Protein AF-A0A6I0JGD1-F1 (afdb_monomer_lite)

Secondary structure (DSSP, 8-state):
-HHHHHHHH-GGGGGS-PPTT--THHHHHHHHHHHHHHTS----EEEEEEEEEE-TTSEEEEEEEEEETTTEEEEEEEEEETT-SS--EEEEEEPPHHHHHHHHHHHHHHHHHHHHHHHHHHHHHHHHHHHHHHTT--

pLDDT: mean 94.62, std 6.65, range [48.59, 98.62]

Structure (mmCIF, N/CA/C/O backbone):
data_AF-A0A6I0JGD1-F1
#
_entry.id   AF-A0A6I0JGD1-F1
#
loop_
_atom_site.group_PDB
_atom_site.id
_atom_site.type_symbol
_atom_site.label_atom_id
_atom_site.label_alt_id
_atom_site.label_comp_id
_atom_site.label_asym_id
_atom_site.label_entity_id
_atom_site.label_seq_id
_atom_site.pdbx_PDB_ins_code
_atom_site.Cartn_x
_atom_site.Cartn_y
_atom_site.Cartn_z
_atom_site.occupancy
_atom_site.B_iso_or_equiv
_atom_site.auth_seq_id
_atom_site.auth_comp_id
_atom_site.auth_asym_id
_atom_site.auth_atom_id
_atom_site.pdbx_PDB_model_num
ATOM 1 N N . ASN A 1 1 ? 26.233 6.988 1.416 1.00 72.94 1 ASN A N 1
ATOM 2 C CA . ASN A 1 1 ? 26.270 5.574 0.972 1.00 72.94 1 ASN A CA 1
ATOM 3 C C . ASN A 1 1 ? 25.104 5.451 0.025 1.00 72.94 1 ASN A C 1
ATOM 5 O O . ASN A 1 1 ? 24.042 5.933 0.392 1.00 72.94 1 ASN A O 1
ATOM 9 N N . ASP A 1 2 ? 25.280 4.858 -1.151 1.00 81.81 2 ASP A N 1
ATOM 10 C CA . ASP A 1 2 ? 24.370 5.036 -2.297 1.00 81.81 2 ASP A CA 1
ATOM 11 C C . ASP A 1 2 ? 22.897 4.721 -1.983 1.00 81.81 2 ASP A C 1
ATOM 13 O O . ASP A 1 2 ? 21.988 5.380 -2.481 1.00 81.81 2 ASP A O 1
ATOM 17 N N . THR A 1 3 ? 22.643 3.753 -1.096 1.00 82.69 3 THR A N 1
ATOM 18 C CA . THR A 1 3 ? 21.288 3.433 -0.618 1.00 82.69 3 THR A CA 1
ATOM 19 C C . THR A 1 3 ? 20.662 4.557 0.211 1.00 82.69 3 THR A C 1
ATOM 21 O O . THR A 1 3 ? 19.473 4.826 0.074 1.00 82.69 3 THR A O 1
ATOM 24 N N . ASP A 1 4 ? 21.437 5.222 1.066 1.00 84.69 4 ASP A N 1
ATOM 25 C CA . ASP A 1 4 ? 20.939 6.325 1.892 1.00 84.69 4 ASP A CA 1
ATOM 26 C C . ASP A 1 4 ? 20.615 7.541 1.019 1.00 84.69 4 ASP A C 1
ATOM 28 O O . ASP A 1 4 ? 19.560 8.151 1.181 1.00 84.69 4 ASP A O 1
ATOM 32 N N . ASP A 1 5 ? 21.478 7.846 0.046 1.00 90.12 5 ASP A N 1
ATOM 33 C CA . ASP A 1 5 ? 21.280 8.949 -0.897 1.00 90.12 5 ASP A CA 1
ATOM 34 C C . ASP A 1 5 ? 20.050 8.699 -1.788 1.00 90.12 5 ASP A C 1
ATOM 36 O O . ASP A 1 5 ? 19.210 9.587 -1.961 1.00 90.12 5 ASP A O 1
ATOM 40 N N . PHE A 1 6 ? 19.863 7.458 -2.262 1.00 91.12 6 PHE A N 1
ATOM 41 C CA . PHE A 1 6 ? 18.636 7.037 -2.942 1.00 91.12 6 PHE A CA 1
ATOM 42 C C . PHE A 1 6 ? 17.395 7.280 -2.074 1.00 91.12 6 PHE A C 1
ATOM 44 O O . PHE A 1 6 ? 16.436 7.894 -2.540 1.00 91.12 6 PHE A O 1
ATOM 51 N N . LEU A 1 7 ? 17.402 6.839 -0.812 1.00 90.31 7 LEU A N 1
ATOM 52 C CA . LEU A 1 7 ? 16.250 6.966 0.086 1.00 90.31 7 LEU A CA 1
ATOM 53 C C . LEU A 1 7 ? 15.940 8.412 0.467 1.00 90.31 7 LEU A C 1
ATOM 55 O O . LEU A 1 7 ? 14.772 8.759 0.637 1.00 90.31 7 LEU A O 1
ATOM 59 N N . ILE A 1 8 ? 16.961 9.260 0.599 1.00 90.75 8 ILE A N 1
ATOM 60 C CA . ILE A 1 8 ? 16.783 10.692 0.854 1.00 90.75 8 ILE A CA 1
ATOM 61 C C . ILE A 1 8 ? 16.026 11.351 -0.299 1.00 90.75 8 ILE A C 1
ATOM 63 O O . ILE A 1 8 ? 15.162 12.190 -0.027 1.00 90.75 8 ILE A O 1
ATOM 67 N N . ASN A 1 9 ? 16.318 10.944 -1.536 1.00 91.50 9 ASN A N 1
ATOM 68 C CA . ASN A 1 9 ? 15.685 11.463 -2.747 1.00 91.50 9 ASN A CA 1
ATOM 69 C C . ASN A 1 9 ? 14.340 10.782 -3.058 1.00 91.50 9 ASN A C 1
ATOM 71 O O . ASN A 1 9 ? 13.465 11.406 -3.643 1.00 91.50 9 ASN A O 1
ATOM 75 N N . ASN A 1 10 ? 14.136 9.541 -2.606 1.00 92.50 10 ASN A N 1
ATOM 76 C CA . ASN A 1 10 ? 12.965 8.712 -2.914 1.00 92.50 10 ASN A CA 1
ATOM 77 C C . ASN A 1 10 ? 12.205 8.289 -1.645 1.00 92.50 10 ASN A C 1
ATOM 79 O O . ASN A 1 10 ? 11.823 7.129 -1.472 1.00 92.50 10 ASN A O 1
ATOM 83 N N . ARG A 1 11 ? 11.980 9.231 -0.721 1.00 93.88 11 ARG A N 1
ATOM 84 C CA . ARG A 1 11 ? 11.424 8.950 0.620 1.00 93.88 11 ARG A CA 1
ATOM 85 C C . ARG A 1 11 ? 10.065 8.265 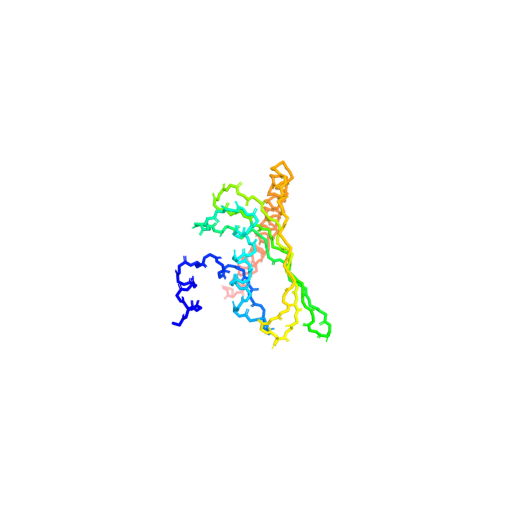0.603 1.00 93.88 11 ARG A C 1
ATOM 87 O O . ARG A 1 11 ? 9.737 7.553 1.549 1.00 93.88 11 ARG A O 1
ATOM 94 N N . ASP A 1 12 ? 9.280 8.458 -0.450 1.00 95.50 12 ASP A N 1
ATOM 95 C CA . ASP A 1 12 ? 7.974 7.821 -0.588 1.00 95.50 12 ASP A CA 1
ATOM 96 C C . ASP A 1 12 ? 8.054 6.286 -0.591 1.00 95.50 12 ASP A C 1
ATOM 98 O O . ASP A 1 12 ? 7.130 5.629 -0.109 1.00 95.50 12 ASP A O 1
ATOM 102 N N . PHE A 1 13 ? 9.174 5.700 -1.028 1.00 95.62 13 PHE A N 1
ATOM 103 C CA . PHE A 1 13 ? 9.385 4.250 -0.986 1.00 95.62 13 PHE A CA 1
ATOM 104 C C . PHE A 1 13 ? 9.422 3.707 0.445 1.00 95.62 13 PHE A C 1
ATOM 106 O O . PHE A 1 13 ? 9.019 2.569 0.673 1.00 95.62 13 PHE A O 1
ATOM 113 N N . LEU A 1 14 ? 9.782 4.532 1.436 1.00 94.81 14 LEU A N 1
ATOM 114 C CA . LEU A 1 14 ? 9.734 4.155 2.853 1.00 94.81 14 LEU A CA 1
ATOM 115 C C . LEU A 1 14 ? 8.306 3.896 3.361 1.00 94.81 14 LEU A C 1
ATOM 117 O O . LEU A 1 14 ? 8.137 3.313 4.434 1.00 94.81 14 LEU A O 1
ATOM 121 N N . LYS A 1 15 ? 7.269 4.302 2.610 1.00 96.00 15 LYS A N 1
ATOM 122 C CA . LYS A 1 15 ? 5.870 3.959 2.912 1.00 96.00 15 LYS A CA 1
ATOM 123 C C . LYS A 1 15 ? 5.581 2.472 2.669 1.00 96.00 15 LYS A C 1
ATOM 125 O O . LYS A 1 15 ? 4.667 1.931 3.294 1.00 96.00 15 LYS A O 1
ATOM 130 N N . ILE A 1 16 ? 6.361 1.796 1.817 1.00 96.94 16 ILE A N 1
ATOM 131 C CA . ILE A 1 16 ? 6.306 0.340 1.649 1.00 96.94 16 ILE A CA 1
ATOM 132 C C . ILE A 1 16 ? 6.961 -0.300 2.876 1.00 96.94 16 ILE A C 1
ATOM 134 O O . ILE A 1 16 ? 8.149 -0.139 3.133 1.00 96.94 16 ILE A O 1
ATOM 138 N N . LYS A 1 17 ? 6.203 -1.065 3.661 1.00 95.31 17 LYS A N 1
ATOM 139 C CA . LYS A 1 17 ? 6.700 -1.606 4.930 1.00 95.31 17 LYS A CA 1
ATOM 140 C C . LYS A 1 17 ? 7.594 -2.818 4.681 1.00 95.31 17 LYS A C 1
ATOM 142 O O . LYS A 1 17 ? 7.108 -3.908 4.348 1.00 95.31 17 LYS A O 1
ATOM 147 N N . LEU A 1 18 ? 8.890 -2.668 4.951 1.00 94.06 18 LEU A N 1
ATOM 148 C CA . LEU A 1 18 ? 9.817 -3.798 5.033 1.00 94.06 18 LEU A CA 1
ATOM 149 C C . LEU A 1 18 ? 9.582 -4.586 6.322 1.00 94.06 18 LEU A C 1
ATOM 151 O O . LEU A 1 18 ? 9.608 -4.053 7.433 1.00 94.06 18 LEU A O 1
ATOM 155 N N . LYS A 1 19 ? 9.336 -5.887 6.177 1.00 94.06 19 LYS A N 1
ATOM 156 C CA . LYS A 1 19 ? 9.245 -6.813 7.309 1.00 94.06 19 LYS A CA 1
ATOM 157 C C . LYS A 1 19 ? 10.632 -7.344 7.658 1.00 94.06 19 LYS A C 1
ATOM 159 O O . LYS A 1 19 ? 11.541 -7.339 6.830 1.00 94.06 19 LYS A O 1
ATOM 164 N N . ARG A 1 20 ? 10.800 -7.812 8.900 1.00 90.44 20 ARG A N 1
ATOM 165 C CA . ARG A 1 20 ? 12.071 -8.376 9.377 1.00 90.44 20 ARG A CA 1
ATOM 166 C C . ARG A 1 20 ? 12.556 -9.467 8.419 1.00 90.44 20 ARG A C 1
ATOM 168 O O . ARG A 1 20 ? 11.838 -10.434 8.184 1.00 90.44 20 ARG A O 1
ATOM 175 N N . GLY A 1 21 ? 13.791 -9.323 7.945 1.00 90.06 21 GLY A N 1
ATOM 176 C CA . GLY A 1 21 ? 14.416 -10.249 7.002 1.00 90.06 21 GLY A CA 1
ATOM 177 C C . GLY A 1 21 ? 14.352 -9.796 5.544 1.00 90.06 21 GLY A C 1
ATOM 178 O O . GLY A 1 21 ? 15.079 -10.358 4.735 1.00 90.06 21 GLY A O 1
ATOM 179 N N . ILE A 1 22 ? 13.576 -8.766 5.203 1.00 93.88 22 ILE A N 1
ATOM 180 C CA . ILE A 1 22 ? 13.608 -8.158 3.868 1.00 93.88 22 ILE A CA 1
ATOM 181 C C . ILE A 1 22 ? 14.714 -7.099 3.824 1.00 93.88 22 ILE A C 1
ATOM 183 O O . ILE A 1 22 ? 14.827 -6.277 4.735 1.00 93.88 22 ILE A O 1
ATOM 187 N N . SER A 1 23 ? 15.545 -7.133 2.780 1.00 92.00 23 SER A N 1
ATOM 188 C CA . SER A 1 23 ? 16.624 -6.162 2.590 1.00 92.00 23 SER A CA 1
ATOM 189 C C . SER A 1 23 ? 16.083 -4.808 2.140 1.00 92.00 23 SER A C 1
ATOM 191 O O . SER A 1 23 ? 15.127 -4.736 1.371 1.00 92.00 23 SER A O 1
ATOM 193 N N . ILE A 1 24 ? 16.778 -3.739 2.532 1.00 91.69 24 ILE A N 1
ATOM 194 C CA . ILE A 1 24 ? 16.549 -2.377 2.032 1.00 91.69 24 ILE A CA 1
ATOM 195 C C . ILE A 1 24 ? 16.714 -2.277 0.505 1.00 91.69 24 ILE A C 1
ATOM 197 O O . ILE A 1 24 ? 16.068 -1.459 -0.140 1.00 91.69 24 ILE A O 1
ATOM 201 N N . VAL A 1 25 ? 17.518 -3.175 -0.076 1.00 92.00 25 VAL A N 1
ATOM 202 C CA . VAL A 1 25 ? 17.765 -3.291 -1.524 1.00 92.00 25 VAL A CA 1
ATOM 203 C C . VAL A 1 25 ? 16.476 -3.545 -2.317 1.00 92.00 25 VAL A C 1
ATOM 205 O O . VAL A 1 25 ? 16.418 -3.209 -3.496 1.00 92.00 25 VAL A O 1
ATOM 208 N N . LEU A 1 26 ? 15.417 -4.067 -1.680 1.00 94.62 26 LEU A N 1
ATOM 209 C CA . LEU A 1 26 ? 14.111 -4.221 -2.323 1.00 94.62 26 LEU A CA 1
ATOM 210 C C . LEU A 1 26 ? 13.576 -2.890 -2.870 1.00 94.62 26 LEU A C 1
ATOM 212 O O . LEU A 1 26 ? 12.932 -2.892 -3.912 1.00 94.62 26 LEU A O 1
ATOM 216 N N . TYR A 1 27 ? 13.842 -1.762 -2.204 1.00 95.62 27 TYR A N 1
ATOM 217 C CA . TYR A 1 27 ? 13.364 -0.467 -2.687 1.00 95.62 27 TYR A CA 1
ATOM 218 C C . TYR A 1 27 ? 13.973 -0.090 -4.034 1.00 95.62 27 TYR A C 1
ATOM 220 O O . TYR A 1 27 ? 13.228 0.325 -4.914 1.00 95.62 27 TYR A O 1
ATOM 228 N N . ASN A 1 28 ? 15.279 -0.304 -4.212 1.00 93.75 28 ASN A N 1
ATOM 229 C CA . ASN A 1 28 ? 15.945 -0.062 -5.492 1.00 93.75 28 ASN A CA 1
ATOM 230 C C . ASN A 1 28 ? 15.368 -0.981 -6.571 1.00 93.75 28 ASN A C 1
ATOM 232 O O . ASN A 1 28 ? 14.979 -0.511 -7.628 1.00 93.75 28 ASN A O 1
ATOM 236 N N . ALA A 1 29 ? 15.203 -2.272 -6.266 1.00 94.75 29 ALA A N 1
ATOM 237 C CA . ALA A 1 29 ? 14.648 -3.224 -7.223 1.00 94.75 29 ALA A CA 1
ATOM 238 C C . ALA A 1 29 ? 13.214 -2.857 -7.658 1.00 94.75 29 ALA A C 1
ATOM 240 O O . ALA A 1 29 ? 12.878 -2.980 -8.834 1.00 94.75 29 ALA A O 1
ATOM 241 N N . ILE A 1 30 ? 12.370 -2.387 -6.730 1.00 96.94 30 ILE A N 1
ATOM 242 C CA . ILE A 1 30 ? 11.022 -1.899 -7.060 1.00 96.94 30 ILE A CA 1
ATOM 243 C C . ILE A 1 30 ? 11.102 -0.608 -7.878 1.00 96.94 30 ILE A C 1
ATOM 245 O O . ILE A 1 30 ? 10.361 -0.473 -8.845 1.00 96.94 30 ILE A O 1
ATOM 249 N N . TYR A 1 31 ? 11.970 0.330 -7.497 1.00 96.88 31 TYR A N 1
ATOM 250 C CA . TYR A 1 31 ? 12.158 1.589 -8.215 1.00 96.88 31 TYR A CA 1
ATOM 251 C C . TYR A 1 31 ? 12.555 1.342 -9.670 1.00 96.88 31 TYR A C 1
ATOM 253 O O . TYR A 1 31 ? 11.871 1.832 -10.564 1.00 96.88 31 TYR A O 1
ATOM 261 N N . ASP A 1 32 ? 13.584 0.523 -9.893 1.00 95.75 32 ASP A N 1
ATOM 262 C CA . ASP A 1 32 ? 14.068 0.171 -11.227 1.00 95.75 32 ASP A CA 1
ATOM 263 C C . ASP A 1 32 ? 12.954 -0.510 -12.036 1.00 95.75 32 ASP A C 1
ATOM 265 O O . ASP A 1 32 ? 12.657 -0.093 -13.149 1.00 95.75 32 ASP A O 1
ATOM 269 N N . SER A 1 33 ? 12.235 -1.465 -11.431 1.00 97.31 33 SER A N 1
ATOM 270 C CA . SER A 1 33 ? 11.129 -2.164 -12.105 1.00 97.31 33 SER A CA 1
ATOM 271 C C . SER A 1 33 ? 9.980 -1.227 -12.500 1.00 97.31 33 SER A C 1
ATOM 273 O O . SER A 1 33 ? 9.399 -1.380 -13.570 1.00 97.31 33 SER A O 1
ATOM 275 N N . ILE A 1 34 ? 9.617 -0.261 -11.644 1.00 98.12 34 ILE A N 1
ATOM 276 C CA . ILE A 1 34 ? 8.581 0.731 -11.970 1.00 98.12 34 ILE A CA 1
ATOM 277 C C . ILE A 1 34 ? 9.070 1.641 -13.093 1.00 98.12 34 ILE A C 1
ATOM 279 O O . ILE A 1 34 ? 8.318 1.881 -14.031 1.00 98.12 34 ILE A O 1
ATOM 283 N N . LYS A 1 35 ? 10.301 2.150 -12.983 1.00 97.38 35 LYS A N 1
ATOM 284 C CA . LYS A 1 35 ? 10.907 3.055 -13.960 1.00 97.38 35 LYS A CA 1
ATOM 285 C C . LYS A 1 35 ? 10.971 2.415 -15.343 1.00 97.38 35 LYS A C 1
ATOM 287 O O . LYS A 1 35 ? 10.601 3.063 -16.316 1.00 97.38 35 LYS A O 1
ATOM 292 N N . ASP A 1 36 ? 11.358 1.145 -15.409 1.00 97.25 36 ASP A N 1
ATOM 293 C CA . ASP A 1 36 ? 11.369 0.366 -16.646 1.00 97.25 36 ASP A CA 1
ATOM 294 C C . ASP A 1 36 ? 9.952 0.198 -17.224 1.00 97.25 36 ASP A C 1
ATOM 296 O O . ASP A 1 36 ? 9.762 0.317 -18.429 1.00 97.25 36 ASP A O 1
ATOM 300 N N . GLU A 1 37 ? 8.937 -0.025 -16.381 1.00 97.75 37 GLU A N 1
ATOM 301 C CA . GLU A 1 37 ? 7.549 -0.214 -16.831 1.00 97.75 37 GLU A CA 1
ATOM 302 C C . GLU A 1 37 ? 6.875 1.085 -17.314 1.00 97.75 37 GLU A C 1
ATOM 304 O O . GLU A 1 37 ? 6.028 1.052 -18.217 1.00 97.75 37 GLU A O 1
ATOM 309 N N . ILE A 1 38 ? 7.179 2.227 -16.690 1.00 97.00 38 ILE A N 1
ATOM 310 C CA . ILE A 1 38 ? 6.578 3.525 -17.051 1.00 97.00 38 ILE A CA 1
ATOM 311 C C . ILE A 1 38 ? 7.426 4.332 -18.038 1.00 97.00 38 ILE A C 1
ATOM 313 O O . ILE A 1 38 ? 6.908 5.294 -18.596 1.00 97.00 38 ILE A O 1
ATOM 317 N N . GLU A 1 39 ? 8.687 3.946 -18.251 1.00 96.69 39 GLU A N 1
ATOM 318 C CA . GLU A 1 39 ? 9.666 4.623 -19.117 1.00 96.69 39 GLU A CA 1
ATOM 319 C C . GLU A 1 39 ? 9.887 6.115 -18.761 1.00 96.69 39 GLU A C 1
ATOM 321 O O . GLU A 1 39 ? 10.225 6.941 -19.608 1.00 96.69 39 GLU A O 1
ATOM 326 N N . GLU A 1 40 ? 9.712 6.473 -17.486 1.00 95.25 40 GLU A N 1
ATOM 327 C CA . GLU A 1 40 ? 9.806 7.836 -16.946 1.00 95.25 40 GLU A CA 1
ATOM 328 C C . GLU A 1 40 ? 10.507 7.822 -15.571 1.00 95.25 40 GLU A C 1
ATOM 330 O O . GLU A 1 40 ? 10.479 6.824 -14.847 1.00 95.25 40 GLU A O 1
ATOM 335 N N . GLU A 1 41 ? 11.121 8.943 -15.175 1.00 95.75 41 GLU A N 1
ATOM 336 C CA . GLU A 1 41 ? 11.624 9.104 -13.803 1.00 95.75 41 GLU A CA 1
ATOM 337 C C . GLU A 1 41 ? 10.469 9.141 -12.793 1.00 95.75 41 GLU A C 1
ATOM 339 O O . GLU A 1 41 ? 9.395 9.692 -13.048 1.00 95.75 41 GLU A O 1
ATOM 344 N N . ILE A 1 42 ? 10.699 8.579 -11.608 1.00 96.62 42 ILE A N 1
ATOM 345 C CA . ILE A 1 42 ? 9.705 8.561 -10.533 1.00 96.62 42 ILE A CA 1
ATOM 346 C C . ILE A 1 42 ? 9.869 9.823 -9.685 1.00 96.62 42 ILE A C 1
ATOM 348 O O . ILE A 1 42 ? 10.824 9.952 -8.923 1.00 96.62 42 ILE A O 1
ATOM 352 N N . GLU A 1 43 ? 8.913 10.740 -9.794 1.00 95.19 43 GLU A N 1
ATOM 353 C CA . GLU A 1 43 ? 8.858 11.989 -9.027 1.00 95.19 43 GLU A CA 1
ATOM 354 C C . GLU A 1 43 ? 8.051 11.836 -7.732 1.00 95.19 43 GLU A C 1
ATOM 356 O O . GLU A 1 43 ? 8.313 12.513 -6.739 1.00 95.19 43 GLU A O 1
ATOM 361 N N . SER A 1 44 ? 7.040 10.960 -7.733 1.00 95.50 44 SER A N 1
ATOM 362 C CA . SER A 1 44 ? 6.215 10.689 -6.551 1.00 95.50 44 SER A CA 1
ATOM 363 C C . SER A 1 44 ? 5.641 9.277 -6.552 1.00 95.50 44 SER A C 1
ATOM 365 O O . SER A 1 44 ? 5.287 8.725 -7.597 1.00 95.50 44 SER A O 1
ATOM 367 N N . LEU A 1 45 ? 5.504 8.706 -5.354 1.00 97.69 45 LEU A N 1
ATOM 368 C CA . LEU A 1 45 ? 4.924 7.382 -5.149 1.00 97.69 45 LEU A CA 1
ATOM 369 C C . LEU A 1 45 ? 3.863 7.441 -4.043 1.00 97.69 45 LEU A C 1
ATOM 371 O O . LEU A 1 45 ? 4.153 7.574 -2.849 1.00 97.69 45 LEU A O 1
ATOM 375 N N . ASN A 1 46 ? 2.598 7.294 -4.431 1.00 97.56 46 ASN A N 1
ATOM 376 C CA . ASN A 1 46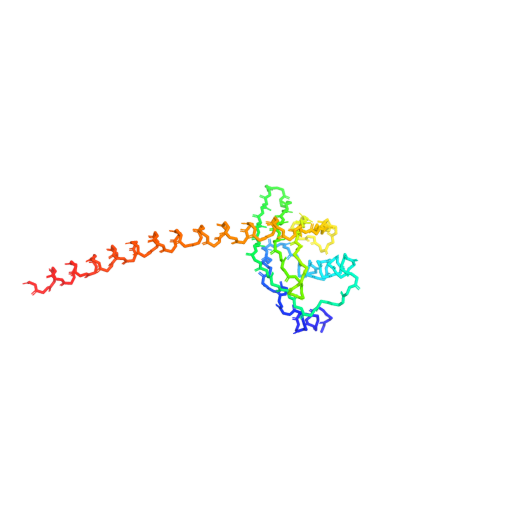 ? 1.508 7.156 -3.477 1.00 97.56 46 ASN A CA 1
ATOM 377 C C . ASN A 1 46 ? 1.195 5.675 -3.237 1.00 97.56 46 ASN A C 1
ATOM 379 O O . ASN A 1 46 ? 0.609 5.020 -4.095 1.00 97.56 46 ASN A O 1
ATOM 383 N N . VAL A 1 47 ? 1.579 5.153 -2.070 1.00 97.81 47 VAL A N 1
ATOM 384 C CA . VAL A 1 47 ? 1.300 3.768 -1.663 1.00 97.81 47 VAL A CA 1
ATOM 385 C C . VAL A 1 47 ? -0.074 3.699 -1.007 1.00 97.81 47 VAL A C 1
ATOM 387 O O . VAL A 1 47 ? -0.256 4.169 0.114 1.00 97.81 47 VAL A O 1
ATOM 390 N N . LEU A 1 48 ? -1.031 3.091 -1.704 1.00 96.69 48 LEU A N 1
ATOM 391 C CA . LEU A 1 48 ? -2.422 2.975 -1.262 1.00 96.69 48 LEU A CA 1
ATOM 392 C C . LEU A 1 48 ? -2.658 1.704 -0.453 1.00 96.69 48 LEU A C 1
ATOM 394 O O . LEU A 1 48 ? -3.407 1.698 0.521 1.00 96.69 48 LEU A O 1
ATOM 398 N N . ARG A 1 49 ? -1.997 0.616 -0.850 1.00 95.88 49 ARG A N 1
ATOM 399 C CA . ARG A 1 49 ? -2.126 -0.690 -0.208 1.00 95.88 49 ARG A CA 1
ATOM 400 C C . ARG A 1 49 ? -0.781 -1.384 -0.198 1.00 95.88 49 ARG A C 1
ATOM 402 O O . ARG A 1 49 ? -0.084 -1.363 -1.201 1.00 95.88 49 ARG A O 1
ATOM 409 N N . ASP A 1 50 ? -0.450 -2.028 0.913 1.00 97.44 50 ASP A N 1
ATOM 410 C CA . ASP A 1 50 ? 0.748 -2.856 1.053 1.00 97.44 50 ASP A CA 1
ATOM 411 C C . ASP A 1 50 ? 0.398 -4.126 1.840 1.00 97.44 50 ASP A C 1
ATOM 413 O O . ASP A 1 50 ? 0.428 -4.153 3.078 1.00 97.44 50 ASP A O 1
ATOM 417 N N . LYS A 1 51 ? 0.012 -5.180 1.118 1.00 97.00 51 LYS A N 1
ATOM 418 C CA . LYS A 1 51 ? -0.251 -6.495 1.709 1.00 97.00 51 LYS A CA 1
ATOM 419 C C . LYS A 1 51 ? 1.045 -7.284 1.791 1.00 97.00 51 LYS A C 1
ATOM 421 O O . LYS A 1 51 ? 1.879 -7.232 0.897 1.00 97.00 51 LYS A O 1
ATOM 426 N N . TYR A 1 52 ? 1.186 -8.072 2.851 1.00 97.31 52 TYR A N 1
ATOM 427 C CA . TYR A 1 52 ? 2.333 -8.948 3.066 1.00 97.31 52 TYR A CA 1
ATOM 428 C C . TYR A 1 52 ? 1.874 -10.314 3.562 1.00 97.31 52 TYR A C 1
ATOM 430 O O . TYR A 1 52 ? 1.065 -10.402 4.490 1.00 97.31 52 TYR A O 1
ATOM 438 N N . LYS A 1 53 ? 2.440 -11.373 2.988 1.00 96.69 53 LYS A N 1
ATOM 439 C CA . LYS A 1 53 ? 2.273 -12.758 3.430 1.00 96.69 53 LYS A CA 1
ATOM 440 C C . LYS A 1 53 ? 3.641 -13.426 3.507 1.00 96.69 53 LYS A C 1
ATOM 442 O O . LYS A 1 53 ? 4.550 -13.073 2.769 1.00 96.69 53 LYS A O 1
ATOM 447 N N . ILE A 1 54 ? 3.793 -14.381 4.420 1.00 96.75 54 ILE A N 1
ATOM 448 C CA . ILE A 1 54 ? 5.013 -15.179 4.568 1.00 96.75 54 ILE A CA 1
ATOM 449 C C . ILE A 1 54 ? 4.653 -16.605 4.954 1.00 96.75 54 ILE A C 1
ATOM 451 O O . ILE A 1 54 ? 3.758 -16.833 5.769 1.00 96.75 54 ILE A O 1
ATOM 455 N N . ASN A 1 55 ? 5.360 -17.569 4.377 1.00 95.25 55 ASN A N 1
ATOM 456 C CA . ASN A 1 55 ? 5.208 -18.972 4.732 1.00 95.25 55 ASN A CA 1
ATOM 457 C C . ASN A 1 55 ? 6.233 -19.412 5.793 1.00 95.25 55 ASN A C 1
ATOM 459 O O . ASN A 1 55 ? 7.200 -18.715 6.105 1.00 95.25 55 ASN A O 1
ATOM 463 N N . LYS A 1 56 ? 6.060 -20.626 6.331 1.00 93.81 56 LYS A N 1
ATOM 464 C CA . LYS A 1 56 ? 6.961 -21.194 7.355 1.00 93.81 56 LYS A CA 1
ATOM 465 C C . LYS A 1 56 ? 8.420 -21.348 6.893 1.00 93.81 56 LYS A C 1
ATOM 467 O O . LYS A 1 56 ? 9.297 -21.500 7.732 1.00 93.81 56 LYS A O 1
ATOM 472 N N . ARG A 1 57 ? 8.685 -21.325 5.581 1.00 92.00 57 ARG A N 1
ATOM 473 C CA . ARG A 1 57 ? 10.030 -21.423 4.985 1.00 92.00 57 ARG A CA 1
ATOM 474 C C . ARG A 1 57 ? 10.692 -20.055 4.782 1.00 92.00 57 ARG A C 1
ATOM 476 O O . ARG A 1 57 ? 11.797 -19.983 4.249 1.00 92.00 57 ARG A O 1
ATOM 483 N N . GLY A 1 58 ? 10.026 -18.977 5.192 1.00 92.50 58 GLY A N 1
ATOM 484 C CA . GLY A 1 58 ? 10.543 -17.620 5.075 1.00 92.50 58 GLY A CA 1
ATOM 485 C C . GLY A 1 58 ? 10.436 -17.023 3.672 1.00 92.50 58 GLY A C 1
ATOM 486 O O . GLY A 1 58 ? 11.100 -16.022 3.414 1.00 92.50 58 GLY A O 1
ATOM 487 N N . ILE A 1 59 ? 9.646 -17.631 2.781 1.00 95.00 59 ILE A N 1
ATOM 488 C CA . ILE A 1 59 ? 9.302 -17.048 1.479 1.00 95.00 59 ILE A CA 1
ATOM 489 C C . ILE A 1 59 ? 8.131 -16.106 1.707 1.00 95.00 59 ILE A C 1
ATOM 491 O O . ILE A 1 59 ? 7.136 -16.501 2.328 1.00 95.00 59 ILE A O 1
ATOM 495 N N . TRP A 1 60 ? 8.284 -14.876 1.245 1.00 96.31 60 TRP A N 1
ATOM 496 C CA . TRP A 1 60 ? 7.308 -13.820 1.406 1.00 96.31 60 TRP A CA 1
ATOM 497 C C . TRP A 1 60 ? 6.817 -13.308 0.061 1.00 96.31 60 TRP A C 1
ATOM 499 O O . TRP A 1 60 ? 7.557 -13.310 -0.920 1.00 96.31 60 TRP A O 1
ATOM 509 N N . ASP A 1 61 ? 5.585 -12.811 0.084 1.00 97.00 61 ASP A N 1
ATOM 510 C CA . ASP A 1 61 ? 4.902 -12.175 -1.033 1.00 97.00 61 ASP A CA 1
ATOM 511 C C . ASP A 1 61 ? 4.340 -10.831 -0.568 1.00 97.00 61 ASP A C 1
ATOM 513 O O . ASP A 1 61 ? 3.819 -10.702 0.551 1.00 97.00 61 ASP A O 1
ATOM 517 N N . LYS A 1 62 ? 4.433 -9.828 -1.434 1.00 97.69 62 LYS A N 1
ATOM 518 C CA . LYS A 1 62 ? 3.840 -8.508 -1.274 1.00 97.69 62 LYS A CA 1
ATOM 519 C C . LYS A 1 62 ? 2.995 -8.173 -2.492 1.00 97.69 62 LYS A C 1
ATOM 521 O O . LYS A 1 62 ? 3.411 -8.403 -3.621 1.00 97.69 62 LYS A O 1
ATOM 526 N N . GLU A 1 63 ? 1.827 -7.607 -2.226 1.00 98.00 63 GLU A N 1
ATOM 527 C CA . GLU A 1 63 ? 0.920 -7.051 -3.231 1.00 98.00 63 GLU A CA 1
ATOM 528 C C . GLU A 1 63 ? 0.698 -5.588 -2.853 1.00 98.00 63 GLU A C 1
ATOM 530 O O . GLU A 1 63 ? 0.133 -5.290 -1.790 1.00 98.00 63 GLU A O 1
ATOM 535 N N . ILE A 1 64 ? 1.218 -4.688 -3.682 1.00 98.25 64 ILE A N 1
ATOM 536 C CA . ILE A 1 64 ? 1.281 -3.260 -3.392 1.00 98.25 64 ILE A CA 1
ATOM 537 C C . ILE A 1 64 ? 0.510 -2.517 -4.478 1.00 98.25 64 ILE A C 1
ATOM 539 O O . ILE A 1 64 ? 0.842 -2.628 -5.653 1.00 98.25 64 ILE A O 1
ATOM 543 N N . LEU A 1 65 ? -0.506 -1.753 -4.084 1.00 98.31 65 LEU A N 1
ATOM 544 C CA . LEU A 1 65 ? -1.233 -0.872 -4.995 1.00 98.31 65 LEU A CA 1
ATOM 545 C C . LEU A 1 65 ? -0.677 0.539 -4.849 1.00 98.31 65 LEU A C 1
ATOM 547 O O . LEU A 1 65 ? -0.648 1.077 -3.735 1.00 98.31 65 LEU A O 1
ATOM 551 N N . VAL A 1 66 ? -0.259 1.135 -5.960 1.00 98.31 66 VAL A N 1
ATOM 552 C CA . VAL A 1 66 ? 0.358 2.462 -5.976 1.00 98.31 66 VAL A CA 1
ATOM 553 C C . VAL A 1 66 ? -0.220 3.345 -7.078 1.00 98.31 66 VAL A C 1
ATOM 555 O O . VAL A 1 66 ? -0.723 2.855 -8.086 1.00 98.31 66 VAL A O 1
ATOM 558 N N . ASN A 1 67 ? -0.118 4.659 -6.893 1.00 98.12 67 ASN A N 1
ATOM 559 C CA . ASN A 1 67 ? -0.255 5.642 -7.964 1.00 98.12 67 ASN A CA 1
ATOM 560 C C . ASN A 1 67 ? 1.072 6.398 -8.099 1.00 98.12 67 ASN A C 1
ATOM 562 O O . ASN A 1 67 ? 1.477 7.100 -7.168 1.00 98.12 67 ASN A O 1
ATOM 566 N N . VAL A 1 68 ? 1.757 6.220 -9.227 1.00 98.19 68 VAL A N 1
ATOM 567 C CA . VAL A 1 68 ? 3.066 6.823 -9.515 1.00 98.19 68 VAL A CA 1
ATOM 568 C C . VAL A 1 68 ? 2.879 8.100 -10.325 1.00 98.19 68 VAL A C 1
ATOM 570 O O . VAL A 1 68 ? 2.046 8.143 -11.234 1.00 98.19 68 VAL A O 1
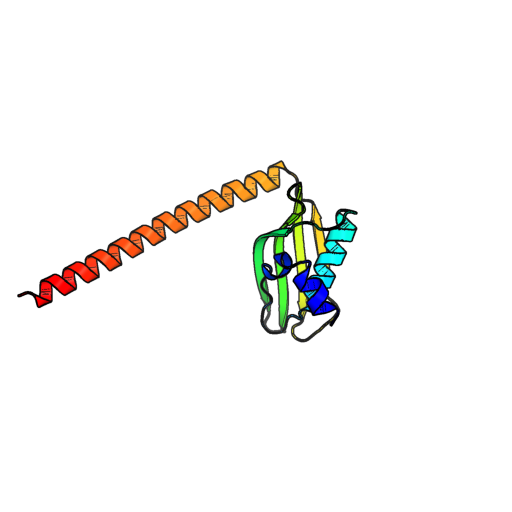ATOM 573 N N . ASN A 1 69 ? 3.625 9.153 -9.983 1.00 97.19 69 ASN A N 1
ATOM 574 C CA . ASN A 1 69 ? 3.575 10.467 -10.643 1.00 97.19 69 ASN A CA 1
ATOM 575 C C . ASN A 1 69 ? 2.149 11.031 -10.767 1.00 97.19 69 ASN A C 1
ATOM 577 O O . ASN A 1 69 ? 1.820 11.755 -11.704 1.00 97.19 69 ASN A O 1
ATOM 581 N N . ASN A 1 70 ? 1.270 10.658 -9.831 1.00 95.31 70 ASN A N 1
ATOM 582 C CA . ASN A 1 70 ? -0.157 10.985 -9.828 1.00 95.31 70 ASN A CA 1
ATOM 583 C C . ASN A 1 70 ? -0.932 10.564 -11.096 1.00 95.31 70 ASN A C 1
ATOM 585 O O . ASN A 1 70 ? -2.044 11.049 -11.314 1.00 95.31 70 ASN A O 1
ATOM 589 N N . ARG A 1 71 ? -0.377 9.669 -11.921 1.00 96.44 71 ARG A N 1
ATOM 590 C CA . ARG A 1 71 ? -0.905 9.324 -13.251 1.00 96.44 71 ARG A CA 1
ATOM 591 C C . ARG A 1 71 ? -0.914 7.827 -13.542 1.00 96.44 71 ARG A C 1
ATOM 593 O O . ARG A 1 71 ? -1.787 7.385 -14.287 1.00 96.44 71 ARG A O 1
ATOM 600 N N . PHE A 1 72 ? 0.034 7.067 -13.002 1.00 97.81 72 PHE A N 1
ATOM 601 C CA . PHE A 1 72 ? 0.202 5.649 -13.307 1.00 97.81 72 PHE A CA 1
ATOM 602 C C . PHE A 1 72 ? -0.282 4.786 -12.138 1.00 97.81 72 PHE A C 1
ATOM 604 O O . PHE A 1 72 ? 0.467 4.568 -11.180 1.00 97.81 72 PHE A O 1
ATOM 611 N N . PRO A 1 73 ? -1.525 4.283 -12.191 1.00 98.25 73 PRO A N 1
ATOM 612 C CA . PRO A 1 73 ? -1.988 3.277 -11.251 1.00 98.25 73 PRO A CA 1
ATOM 613 C C . PRO A 1 73 ? -1.322 1.932 -11.564 1.00 98.25 73 PRO A C 1
ATOM 615 O O . PRO A 1 73 ? -1.492 1.378 -12.652 1.00 98.25 73 PRO A O 1
ATOM 618 N N . LEU A 1 74 ? -0.562 1.407 -10.606 1.00 98.50 74 LEU A N 1
ATOM 619 C CA . LEU A 1 74 ? 0.177 0.155 -10.752 1.00 98.50 74 LEU A CA 1
ATOM 620 C C . LEU A 1 74 ? -0.135 -0.795 -9.597 1.00 98.50 74 LEU A C 1
ATOM 622 O O . LEU A 1 74 ? -0.285 -0.381 -8.443 1.00 98.50 74 LEU A O 1
ATOM 626 N N . GLU A 1 75 ? -0.162 -2.084 -9.909 1.00 98.25 75 GLU A N 1
ATOM 627 C CA . GLU A 1 75 ? -0.087 -3.161 -8.933 1.00 98.25 75 GLU A CA 1
ATOM 628 C C . GLU A 1 75 ? 1.288 -3.823 -9.023 1.00 98.25 75 GLU A C 1
ATOM 630 O O . GLU A 1 75 ? 1.712 -4.283 -10.081 1.00 98.25 75 GLU A O 1
ATOM 635 N N . ILE A 1 76 ? 1.985 -3.870 -7.894 1.00 98.50 76 ILE A N 1
ATOM 636 C CA . ILE A 1 76 ? 3.320 -4.442 -7.764 1.00 98.50 76 ILE A CA 1
ATOM 637 C C . ILE A 1 76 ? 3.185 -5.751 -7.001 1.00 98.50 76 ILE A C 1
ATOM 639 O O . ILE A 1 76 ? 2.800 -5.766 -5.827 1.00 98.50 76 ILE A O 1
ATOM 643 N N . GLN A 1 77 ? 3.546 -6.847 -7.655 1.00 98.12 77 GLN A N 1
ATOM 644 C CA . GLN A 1 77 ? 3.697 -8.147 -7.019 1.00 98.12 77 GLN A CA 1
ATOM 645 C C . GLN A 1 77 ? 5.183 -8.400 -6.805 1.00 98.12 77 GLN A C 1
ATOM 647 O O . GLN A 1 77 ? 5.933 -8.568 -7.760 1.00 98.12 77 GLN A O 1
ATOM 652 N N . ALA A 1 78 ? 5.616 -8.412 -5.548 1.00 97.69 78 ALA A N 1
ATOM 653 C CA . ALA A 1 78 ? 7.007 -8.651 -5.188 1.00 97.69 78 ALA A CA 1
ATOM 654 C C . ALA A 1 78 ? 7.107 -9.883 -4.295 1.00 97.69 78 ALA A C 1
ATOM 656 O O . ALA A 1 78 ? 6.374 -10.010 -3.318 1.00 97.69 78 ALA A O 1
ATOM 657 N N . SER A 1 79 ? 8.044 -10.773 -4.590 1.00 96.75 79 SER A N 1
ATOM 658 C CA . SER A 1 79 ? 8.285 -11.973 -3.791 1.00 96.75 79 SER A CA 1
ATOM 659 C C . SER A 1 79 ? 9.773 -12.207 -3.583 1.00 96.75 79 SER A C 1
ATOM 661 O O . SER A 1 79 ? 10.618 -11.761 -4.363 1.00 96.75 79 SER A O 1
ATOM 663 N N . GLY A 1 80 ? 10.102 -12.898 -2.498 1.00 96.06 80 GLY A N 1
ATOM 664 C CA . GLY A 1 80 ? 11.481 -13.183 -2.139 1.00 96.06 80 GLY A CA 1
ATOM 665 C C . GLY A 1 80 ? 11.593 -14.089 -0.925 1.00 96.06 80 GLY A C 1
ATOM 666 O O . GLY A 1 80 ? 10.617 -14.663 -0.444 1.00 96.06 80 GLY A O 1
ATOM 667 N N . GLN A 1 81 ? 12.811 -14.221 -0.408 1.00 94.44 81 GLN A N 1
ATOM 668 C CA . GLN A 1 81 ? 13.090 -15.004 0.790 1.00 94.44 81 GLN A CA 1
ATOM 669 C C . GLN A 1 81 ? 13.798 -14.142 1.832 1.00 94.44 81 GLN A C 1
ATOM 671 O O . GLN A 1 81 ? 14.648 -13.314 1.504 1.00 94.44 81 GLN A O 1
ATOM 676 N N . ASN A 1 82 ? 13.456 -14.341 3.101 1.00 92.62 82 ASN A N 1
ATOM 677 C CA . ASN A 1 82 ? 14.112 -13.643 4.198 1.00 92.62 82 ASN A CA 1
ATOM 678 C C . ASN A 1 82 ? 15.631 -13.861 4.201 1.00 92.62 82 ASN A C 1
ATOM 680 O O . ASN A 1 82 ? 16.126 -14.951 3.919 1.00 92.62 82 ASN A O 1
ATOM 684 N N . PHE A 1 83 ? 16.344 -12.809 4.595 1.00 88.94 83 PHE A N 1
ATOM 685 C CA . PHE A 1 83 ? 17.798 -12.717 4.731 1.00 88.94 83 PHE A CA 1
ATOM 686 C C . PHE A 1 83 ? 18.580 -12.855 3.419 1.00 88.94 83 PHE A C 1
ATOM 688 O O . PHE A 1 83 ? 19.810 -12.860 3.451 1.00 88.94 83 PHE A O 1
ATOM 695 N N . LYS A 1 84 ? 17.890 -12.889 2.272 1.00 88.12 84 LYS A N 1
ATOM 696 C CA . LYS A 1 84 ? 18.502 -12.733 0.952 1.00 88.12 84 LYS A CA 1
ATOM 697 C C . LYS A 1 84 ? 18.449 -11.277 0.506 1.00 88.12 84 LYS A C 1
ATOM 699 O O . LYS A 1 84 ? 17.472 -10.569 0.767 1.00 88.12 84 LYS A O 1
ATOM 704 N N . ARG A 1 85 ? 19.531 -10.831 -0.132 1.00 82.81 85 ARG A N 1
ATOM 705 C CA . ARG A 1 85 ? 19.676 -9.466 -0.666 1.00 82.81 85 ARG A CA 1
ATOM 706 C C . ARG A 1 85 ? 19.341 -9.383 -2.158 1.00 82.81 85 ARG A C 1
ATOM 708 O O . ARG A 1 85 ? 19.281 -8.284 -2.690 1.00 82.81 85 ARG A O 1
ATOM 715 N N . ASP A 1 86 ? 19.132 -10.531 -2.787 1.00 83.50 86 ASP A N 1
ATOM 716 C CA . ASP A 1 86 ? 18.967 -10.758 -4.215 1.00 83.50 86 ASP A CA 1
ATOM 717 C C . ASP A 1 86 ? 17.894 -11.831 -4.484 1.00 83.50 86 ASP A C 1
ATOM 719 O O . ASP A 1 86 ? 17.335 -12.434 -3.560 1.00 83.50 86 ASP A O 1
ATOM 723 N N . GLY A 1 87 ? 17.594 -12.059 -5.768 1.00 84.25 87 GLY A N 1
ATOM 724 C CA . GLY A 1 87 ? 16.610 -13.056 -6.199 1.00 84.25 87 GLY A CA 1
ATOM 725 C C . GLY A 1 87 ? 15.161 -12.656 -5.916 1.00 84.25 87 GLY A C 1
ATOM 726 O O . GLY A 1 87 ? 14.316 -13.530 -5.720 1.00 84.25 87 GLY A O 1
ATOM 727 N N . TYR A 1 88 ? 14.879 -11.352 -5.855 1.00 92.31 88 TYR A N 1
ATOM 728 C CA . TYR A 1 88 ? 13.507 -10.858 -5.827 1.00 92.31 88 TYR A CA 1
ATOM 729 C C . TYR A 1 88 ? 12.855 -11.076 -7.187 1.00 92.31 88 TYR A C 1
ATOM 731 O O . TYR A 1 88 ? 13.458 -10.801 -8.221 1.00 92.31 88 TYR A O 1
ATOM 739 N N . ASN A 1 89 ? 11.616 -11.551 -7.171 1.00 95.56 89 ASN A N 1
ATOM 740 C CA . ASN A 1 89 ? 10.765 -11.582 -8.349 1.00 95.56 89 ASN A CA 1
ATOM 741 C C . ASN A 1 89 ? 9.744 -10.453 -8.213 1.00 95.56 89 ASN A C 1
ATOM 743 O O . ASN A 1 89 ? 8.939 -10.476 -7.276 1.00 95.56 89 ASN A O 1
ATOM 747 N N . ILE A 1 90 ? 9.828 -9.467 -9.106 1.00 97.69 90 ILE A N 1
ATOM 748 C CA . ILE A 1 90 ? 8.982 -8.273 -9.123 1.00 97.69 90 ILE A CA 1
ATOM 749 C C . ILE A 1 90 ? 8.246 -8.239 -10.458 1.00 97.69 90 ILE A C 1
ATOM 751 O O . ILE A 1 90 ? 8.864 -8.316 -11.514 1.00 97.69 90 ILE A O 1
ATOM 755 N N . ILE A 1 91 ? 6.925 -8.134 -10.389 1.00 98.12 91 ILE A N 1
ATOM 756 C CA . ILE A 1 91 ? 6.038 -8.000 -11.539 1.00 98.12 91 ILE A CA 1
ATOM 757 C C . ILE A 1 91 ? 5.262 -6.701 -11.348 1.00 98.12 91 ILE A C 1
ATOM 759 O O . ILE A 1 91 ? 4.646 -6.497 -10.297 1.00 98.12 91 ILE A O 1
ATOM 763 N N . ILE A 1 92 ? 5.308 -5.831 -12.354 1.00 98.19 92 ILE A N 1
ATOM 764 C CA . ILE A 1 92 ? 4.551 -4.583 -12.386 1.00 98.19 92 ILE A CA 1
ATOM 765 C C . ILE A 1 92 ? 3.390 -4.763 -13.356 1.00 98.19 92 ILE A C 1
ATOM 767 O O . ILE A 1 92 ? 3.591 -5.116 -14.513 1.00 98.19 92 ILE A O 1
ATOM 771 N N . ASN A 1 93 ? 2.172 -4.522 -12.884 1.00 97.62 93 ASN A N 1
ATOM 772 C CA . ASN A 1 93 ? 0.975 -4.555 -13.710 1.00 97.62 93 ASN A CA 1
ATOM 773 C C . ASN A 1 93 ? 0.363 -3.156 -13.761 1.00 97.62 93 ASN A C 1
ATOM 775 O O . ASN A 1 93 ? 0.029 -2.579 -12.722 1.00 97.62 93 ASN A O 1
ATOM 779 N N . LYS A 1 94 ? 0.170 -2.619 -14.968 1.00 97.50 94 LYS A N 1
ATOM 780 C CA . LYS A 1 94 ? -0.635 -1.410 -15.176 1.00 97.50 94 LYS A CA 1
ATOM 781 C C . LYS A 1 94 ? -2.097 -1.726 -14.871 1.00 97.50 94 LYS A C 1
ATOM 783 O O . LYS A 1 94 ? -2.667 -2.651 -15.445 1.00 97.50 94 LYS A O 1
ATOM 788 N N . VAL A 1 95 ? -2.703 -0.956 -13.973 1.00 97.69 95 VAL A N 1
ATOM 789 C CA . VAL A 1 95 ? -4.117 -1.115 -13.621 1.00 97.69 95 VAL A CA 1
ATOM 790 C C . VAL A 1 95 ? -4.942 -0.202 -14.517 1.00 97.69 95 VAL A C 1
ATOM 792 O O . VAL A 1 95 ? -4.637 0.978 -14.674 1.00 97.69 95 VAL A O 1
ATOM 795 N N . GLU A 1 96 ? -6.002 -0.728 -15.121 1.00 97.50 96 GLU A N 1
ATOM 796 C CA . GLU A 1 96 ? -6.901 0.097 -15.921 1.00 97.50 96 GLU A CA 1
ATOM 797 C C . GLU A 1 96 ? -7.576 1.167 -15.050 1.00 97.50 96 GLU A C 1
ATOM 799 O O . GLU A 1 96 ? -7.941 0.916 -13.899 1.00 97.50 96 GLU A O 1
ATOM 804 N N . LYS A 1 97 ? -7.767 2.369 -15.605 1.00 96.31 97 LYS A N 1
ATOM 805 C CA . LYS A 1 97 ? -8.329 3.525 -14.895 1.00 96.31 97 LYS A CA 1
ATOM 806 C C . LYS A 1 97 ? -9.627 3.194 -14.156 1.00 96.31 97 LYS A C 1
ATOM 808 O O . LYS A 1 97 ? -9.749 3.537 -12.983 1.00 96.31 97 LYS A O 1
ATOM 813 N N . ASP A 1 98 ? -10.590 2.567 -14.824 1.00 97.81 98 ASP A N 1
ATOM 814 C CA . ASP A 1 98 ? -11.912 2.342 -14.232 1.00 97.81 98 ASP A CA 1
ATOM 815 C C . ASP A 1 98 ? -11.854 1.306 -13.104 1.00 97.81 98 ASP A C 1
ATOM 817 O O . ASP A 1 98 ? -12.423 1.542 -12.036 1.00 97.81 98 ASP A O 1
ATOM 821 N N . ILE A 1 99 ? -11.050 0.251 -13.282 1.00 97.62 99 ILE A N 1
ATOM 822 C CA . ILE A 1 99 ? -10.753 -0.742 -12.241 1.00 97.62 99 ILE A CA 1
ATOM 823 C C . ILE A 1 99 ? -10.090 -0.064 -11.038 1.00 97.62 99 ILE A C 1
ATOM 825 O O . ILE A 1 99 ? -10.491 -0.271 -9.895 1.00 97.62 99 ILE A O 1
ATOM 829 N N . PHE A 1 100 ? -9.094 0.791 -11.273 1.00 97.81 100 PHE A N 1
ATOM 830 C CA . PHE A 1 100 ? -8.406 1.506 -10.203 1.00 97.81 100 PHE A CA 1
A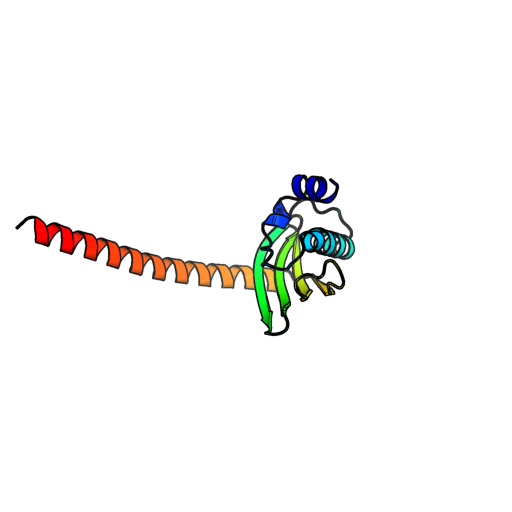TOM 831 C C . PHE A 1 100 ? -9.349 2.429 -9.418 1.00 97.81 100 PHE A C 1
ATOM 833 O O . PHE A 1 100 ? -9.320 2.452 -8.187 1.00 97.81 100 PHE A O 1
ATOM 840 N N . LEU A 1 101 ? -10.216 3.171 -10.113 1.00 97.69 101 LEU A N 1
ATOM 841 C CA . LEU A 1 101 ? -11.207 4.035 -9.472 1.00 97.69 101 LEU A CA 1
ATOM 842 C C . LEU A 1 101 ? -12.224 3.229 -8.654 1.00 97.69 101 LEU A C 1
ATOM 844 O O . LEU A 1 101 ? -12.606 3.668 -7.570 1.00 97.69 101 LEU A O 1
ATOM 848 N N . GLU A 1 102 ? -12.660 2.068 -9.142 1.00 98.12 102 GLU A N 1
ATOM 849 C CA . GLU A 1 102 ? -13.543 1.161 -8.403 1.00 98.12 102 GLU A CA 1
ATOM 850 C C . GLU A 1 102 ? -12.872 0.607 -7.140 1.00 98.12 102 GLU A C 1
ATOM 852 O O . GLU A 1 102 ? -13.476 0.640 -6.063 1.00 98.12 102 GLU A O 1
ATOM 857 N N . ILE A 1 103 ? -11.606 0.184 -7.238 1.00 96.94 103 ILE A N 1
ATOM 858 C CA . ILE A 1 103 ? -10.812 -0.252 -6.082 1.00 96.94 103 ILE A CA 1
ATOM 859 C C . ILE A 1 103 ? -10.756 0.867 -5.039 1.00 96.94 103 ILE A C 1
ATOM 861 O O . ILE A 1 103 ? -11.083 0.637 -3.877 1.00 96.94 103 ILE A O 1
ATOM 865 N N . CYS A 1 104 ? -10.398 2.087 -5.447 1.00 97.44 104 CYS A N 1
ATOM 866 C CA . CYS A 1 104 ? -10.312 3.228 -4.539 1.00 97.44 104 CYS A CA 1
ATOM 867 C C . CYS A 1 104 ? -11.651 3.526 -3.849 1.00 97.44 104 CYS A C 1
ATOM 869 O O . CYS A 1 104 ? -11.672 3.719 -2.636 1.00 97.44 104 CYS A O 1
ATOM 871 N N . ARG A 1 105 ? -12.769 3.533 -4.588 1.00 98.31 105 ARG A N 1
ATOM 872 C CA . ARG A 1 105 ? -14.108 3.752 -4.008 1.00 98.31 105 ARG A CA 1
ATOM 873 C C . ARG A 1 105 ? -14.460 2.679 -2.982 1.00 98.31 105 ARG A C 1
ATOM 875 O O . ARG A 1 105 ? -14.865 3.009 -1.874 1.00 98.31 105 ARG A O 1
ATOM 882 N N . THR A 1 106 ? -14.233 1.415 -3.328 1.00 97.94 106 THR A N 1
ATOM 883 C CA . THR A 1 106 ? -14.519 0.275 -2.448 1.00 97.94 106 THR A CA 1
ATOM 884 C C . THR A 1 106 ? -13.703 0.342 -1.156 1.00 97.94 106 THR A C 1
ATOM 886 O O . THR A 1 106 ? -14.233 0.120 -0.068 1.00 97.94 106 THR A O 1
ATOM 889 N N . GLU A 1 107 ? -12.411 0.665 -1.249 1.00 96.12 107 GLU A N 1
ATOM 890 C CA . GLU A 1 107 ? -11.549 0.799 -0.069 1.00 96.12 107 GLU A CA 1
ATOM 891 C C . GLU A 1 107 ? -11.978 1.987 0.811 1.00 96.12 107 GLU A C 1
ATOM 893 O O . GLU A 1 107 ? -12.001 1.853 2.033 1.00 96.12 107 GLU A O 1
ATOM 898 N N . ILE A 1 108 ? -12.395 3.117 0.220 1.00 98.06 108 ILE A N 1
ATOM 899 C CA . ILE A 1 108 ? -12.958 4.254 0.972 1.00 98.06 108 ILE A CA 1
ATOM 900 C C . ILE A 1 108 ? -14.208 3.822 1.747 1.00 98.06 108 ILE A C 1
ATOM 902 O O . ILE A 1 108 ? -14.263 4.020 2.959 1.00 98.06 108 ILE A O 1
ATOM 906 N N . GLU A 1 109 ? -15.169 3.168 1.093 1.00 98.44 109 GLU A N 1
ATOM 907 C CA . GLU A 1 109 ? -16.395 2.697 1.751 1.00 98.44 109 GLU A CA 1
ATOM 908 C C . GLU A 1 109 ? -16.106 1.722 2.905 1.00 98.44 109 GLU A C 1
ATOM 910 O O . GLU A 1 109 ? -16.782 1.737 3.939 1.00 98.44 109 GLU A O 1
ATOM 915 N N . ASN A 1 110 ? -15.103 0.854 2.750 1.00 97.38 110 ASN A N 1
ATOM 916 C CA . ASN A 1 110 ? -14.687 -0.070 3.804 1.00 97.38 110 ASN A CA 1
ATOM 917 C C . ASN A 1 110 ? -14.070 0.668 4.998 1.00 97.38 110 ASN A C 1
ATOM 919 O O . ASN A 1 110 ? -14.399 0.355 6.145 1.00 97.38 110 ASN A O 1
ATOM 923 N N . LEU A 1 111 ? -13.216 1.661 4.741 1.00 97.56 111 LEU A N 1
ATOM 924 C CA . LEU A 1 111 ? -12.603 2.483 5.786 1.00 97.56 111 LEU A CA 1
ATOM 925 C C . LEU A 1 111 ? -13.647 3.313 6.536 1.00 97.56 111 LEU A C 1
ATOM 927 O O . LEU A 1 111 ? -13.596 3.392 7.761 1.00 97.56 111 LEU A O 1
ATOM 931 N N . GLU A 1 112 ? -14.628 3.882 5.838 1.00 98.44 112 GLU A N 1
ATOM 932 C CA . GLU A 1 112 ? -15.733 4.619 6.460 1.00 98.44 112 GLU A CA 1
ATOM 933 C C . GLU A 1 112 ? -16.554 3.726 7.401 1.00 98.44 112 GLU A C 1
ATOM 935 O O . GLU A 1 112 ? -16.859 4.122 8.531 1.00 98.44 112 GLU A O 1
ATOM 940 N N . LYS A 1 113 ? -16.842 2.482 6.991 1.00 98.38 113 LYS A N 1
ATOM 941 C CA . LYS A 1 113 ? -17.493 1.486 7.859 1.00 98.38 113 LYS A CA 1
ATOM 942 C C . LYS A 1 113 ? -16.639 1.145 9.080 1.00 98.38 113 LYS A C 1
ATOM 944 O O . LYS A 1 113 ? -17.172 1.034 10.184 1.00 98.38 113 LYS A O 1
ATOM 949 N N . GLU A 1 114 ? -15.327 0.984 8.912 1.00 98.19 114 GLU A N 1
ATOM 950 C CA . GLU A 1 114 ? -14.428 0.709 10.036 1.00 98.19 114 GLU A CA 1
ATOM 951 C C . GLU A 1 114 ? -14.379 1.891 11.016 1.00 98.19 114 GLU A C 1
ATOM 953 O O . GLU A 1 114 ? -14.445 1.685 12.229 1.00 98.19 114 GLU A O 1
ATOM 958 N N . ILE A 1 115 ? -14.346 3.128 10.512 1.00 98.50 115 ILE A N 1
ATOM 959 C CA . ILE A 1 115 ? -14.399 4.349 11.326 1.00 98.50 115 ILE A CA 1
ATOM 960 C C . ILE A 1 115 ? -15.680 4.386 12.165 1.00 98.50 115 ILE A C 1
ATOM 962 O O . ILE A 1 11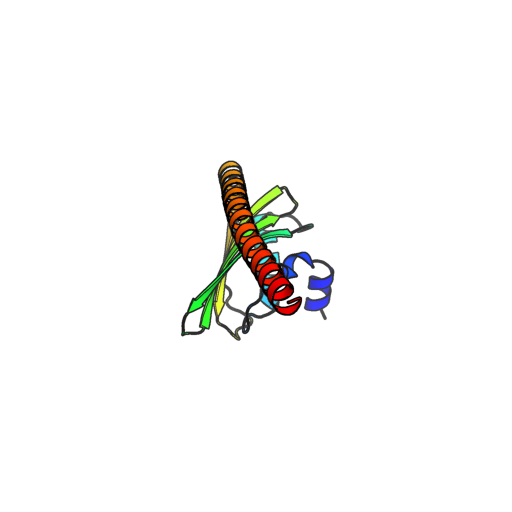5 ? -15.603 4.629 13.371 1.00 98.50 115 ILE A O 1
ATOM 966 N N . ASP A 1 116 ? -16.842 4.094 11.576 1.00 98.50 116 ASP A N 1
ATOM 967 C CA . ASP A 1 116 ? -18.110 4.026 12.316 1.00 98.50 116 ASP A CA 1
ATOM 968 C C . ASP A 1 116 ? -18.057 2.985 13.449 1.00 98.50 116 ASP A C 1
ATOM 970 O O . ASP A 1 116 ? -18.410 3.269 14.599 1.00 98.50 116 ASP A O 1
ATOM 974 N N . MET A 1 117 ? -17.525 1.791 13.169 1.00 98.31 117 MET A N 1
ATOM 975 C CA . MET A 1 117 ? -17.347 0.752 14.189 1.00 98.31 117 MET A CA 1
ATOM 976 C C . MET A 1 117 ? -16.394 1.195 15.306 1.00 98.31 117 MET A C 1
ATOM 978 O O . MET A 1 117 ? -16.684 0.983 16.486 1.00 98.31 117 MET A O 1
ATOM 982 N N . LYS A 1 118 ? -15.267 1.833 14.972 1.00 98.50 118 LYS A N 1
ATOM 983 C CA . LYS A 1 118 ? -14.314 2.340 15.972 1.00 98.50 118 LYS A CA 1
ATOM 984 C C . LYS A 1 118 ? -14.917 3.459 16.817 1.00 98.50 118 LYS A C 1
ATOM 986 O O . LYS A 1 118 ? -14.688 3.479 18.024 1.00 98.50 118 LYS A O 1
ATOM 991 N N . ASN A 1 119 ? -15.729 4.333 16.228 1.00 98.56 119 ASN A N 1
ATOM 992 C CA . ASN A 1 119 ? -16.434 5.382 16.961 1.00 98.56 119 ASN A CA 1
ATOM 993 C C . ASN A 1 119 ? -17.408 4.805 17.995 1.00 98.56 119 ASN A C 1
ATOM 995 O O . ASN A 1 119 ? -17.439 5.286 19.125 1.00 98.56 119 ASN A O 1
ATOM 999 N N . LYS A 1 120 ? -18.128 3.726 17.662 1.00 98.44 120 LYS A N 1
ATOM 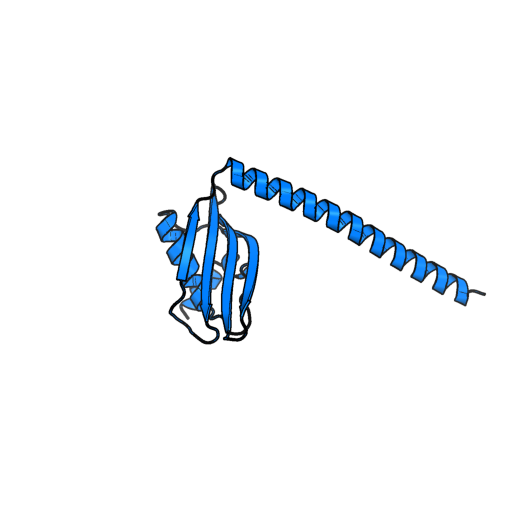1000 C CA . LYS A 1 120 ? -18.983 3.009 18.628 1.00 98.44 120 LYS A CA 1
ATOM 1001 C C . LYS A 1 120 ? -18.181 2.467 19.810 1.00 98.44 120 LYS A C 1
ATOM 1003 O O . LYS A 1 120 ? -18.574 2.666 20.955 1.00 98.44 120 LYS A O 1
ATOM 1008 N N . VAL A 1 121 ? -17.026 1.853 19.543 1.00 98.50 121 VAL A N 1
ATOM 1009 C CA . VAL A 1 121 ? -16.118 1.361 20.595 1.00 98.50 121 VAL A CA 1
ATOM 1010 C C . VAL A 1 121 ? -15.621 2.507 21.485 1.00 98.50 121 VAL A C 1
ATOM 1012 O O . VAL A 1 121 ? -15.584 2.366 22.705 1.00 98.50 121 VAL A O 1
ATOM 1015 N N . ILE A 1 122 ? -15.273 3.657 20.899 1.00 98.62 122 ILE A N 1
ATOM 1016 C CA . ILE A 1 122 ? -14.864 4.852 21.652 1.00 98.62 122 ILE A CA 1
ATOM 1017 C C . ILE A 1 122 ? -15.986 5.326 22.580 1.00 98.62 122 ILE A C 1
ATOM 1019 O O . ILE A 1 122 ? -15.711 5.647 23.736 1.00 98.62 122 ILE A O 1
ATOM 1023 N N . THR A 1 123 ? -17.232 5.365 22.103 1.00 98.56 123 THR A N 1
ATOM 1024 C CA . THR A 1 123 ? -18.388 5.728 22.932 1.00 98.56 123 THR A CA 1
ATOM 1025 C C . THR A 1 123 ? -18.525 4.785 24.122 1.00 98.56 123 THR A C 1
ATOM 1027 O O . THR A 1 123 ? -18.542 5.263 25.249 1.00 98.56 123 THR A O 1
ATOM 1030 N N . SER A 1 124 ? -18.460 3.465 23.914 1.00 98.38 124 SER A N 1
ATOM 1031 C CA . SER A 1 124 ? -18.528 2.500 25.022 1.00 98.38 124 SER A CA 1
ATOM 1032 C C . SER A 1 124 ? -17.437 2.711 26.079 1.00 98.38 124 SER A C 1
ATOM 1034 O O . SER A 1 124 ? -17.700 2.589 27.273 1.00 98.38 124 SER A O 1
ATOM 1036 N N . PHE A 1 125 ? -16.211 3.062 25.672 1.00 98.62 125 PHE A N 1
ATOM 1037 C CA . PHE A 1 125 ? -15.152 3.398 26.630 1.00 98.62 125 PHE A CA 1
ATOM 1038 C C . PHE A 1 125 ? -15.425 4.703 27.389 1.00 98.62 125 PHE A C 1
ATOM 1040 O O . PHE A 1 125 ? -15.102 4.793 28.572 1.00 98.62 125 PHE A O 1
ATOM 1047 N N . ARG A 1 126 ? -16.004 5.717 26.737 1.00 98.25 126 ARG A N 1
ATOM 1048 C CA . ARG A 1 126 ? -16.382 6.981 27.393 1.00 98.25 126 ARG A CA 1
ATOM 1049 C C . ARG A 1 126 ? -17.487 6.772 28.424 1.00 98.25 126 ARG A C 1
ATOM 1051 O O . ARG A 1 126 ? -17.392 7.331 29.517 1.00 98.25 126 ARG A O 1
ATOM 1058 N N . ASP A 1 127 ? -18.474 5.951 28.088 1.00 97.69 127 ASP A N 1
ATOM 1059 C CA . ASP A 1 127 ? -19.574 5.603 28.986 1.00 97.69 127 ASP A CA 1
ATOM 1060 C C . ASP A 1 127 ? -19.024 4.888 30.225 1.00 97.69 127 ASP A C 1
ATOM 1062 O O . ASP A 1 127 ? -19.219 5.359 31.340 1.00 97.69 127 ASP A O 1
ATOM 1066 N N . ALA A 1 128 ? -18.178 3.868 30.034 1.00 98.19 128 ALA A N 1
ATOM 1067 C CA . ALA A 1 128 ? -17.535 3.156 31.139 1.00 98.19 128 ALA A CA 1
ATOM 1068 C C . ALA A 1 128 ? -16.701 4.075 32.053 1.00 98.19 128 ALA A C 1
ATOM 1070 O O . ALA A 1 128 ? -16.728 3.927 33.272 1.00 98.19 128 ALA A O 1
ATOM 1071 N N . ILE A 1 129 ? -15.964 5.045 31.494 1.00 97.88 129 ILE A N 1
ATOM 1072 C CA . ILE A 1 129 ? -15.236 6.041 32.302 1.00 97.88 129 ILE A CA 1
ATOM 1073 C C . ILE A 1 129 ? -16.207 6.870 33.149 1.00 97.88 129 ILE A C 1
ATOM 1075 O O . ILE A 1 129 ? -15.898 7.183 34.298 1.00 97.88 129 ILE A O 1
ATOM 1079 N N . THR A 1 130 ? -17.350 7.249 32.581 1.00 97.06 130 THR A N 1
ATOM 1080 C CA . THR A 1 130 ? -18.365 8.068 33.256 1.00 97.06 130 THR A CA 1
ATOM 1081 C C . THR A 1 130 ? -19.018 7.288 34.392 1.00 97.06 130 THR A C 1
ATOM 1083 O O . THR A 1 130 ? -19.055 7.781 35.516 1.00 97.06 130 THR A O 1
ATOM 1086 N N . ASP A 1 131 ? -19.428 6.047 34.130 1.00 96.44 131 ASP A N 1
ATOM 1087 C CA . ASP A 1 131 ? -20.028 5.152 35.123 1.00 96.44 131 ASP A CA 1
ATOM 1088 C C . ASP A 1 131 ? -19.093 4.935 36.316 1.00 96.44 131 ASP A C 1
ATOM 1090 O O . ASP A 1 131 ? -19.495 5.070 37.472 1.00 96.44 131 ASP A O 1
ATOM 1094 N N . VAL A 1 132 ? -17.814 4.662 36.037 1.00 96.75 132 VAL A N 1
ATOM 1095 C CA . VAL A 1 132 ? -16.807 4.450 37.079 1.00 96.75 132 VAL A CA 1
ATOM 1096 C C . VAL A 1 132 ? -16.588 5.721 37.897 1.00 96.75 132 VAL A C 1
ATOM 1098 O O . VAL A 1 132 ? -16.561 5.643 39.120 1.00 96.75 132 VAL A O 1
ATOM 1101 N N . LYS A 1 133 ? -16.464 6.897 37.268 1.00 94.56 133 LYS A N 1
ATOM 1102 C CA . LYS A 1 133 ? -16.301 8.161 38.008 1.00 94.56 133 LYS A CA 1
ATOM 1103 C C . LYS A 1 133 ? -17.473 8.432 38.945 1.00 94.56 133 LYS A C 1
ATOM 1105 O O . LYS A 1 133 ? -17.242 8.712 40.114 1.00 94.56 133 LYS A O 1
ATOM 1110 N N . ASN A 1 134 ? -18.697 8.275 38.448 1.00 92.19 134 ASN A N 1
ATOM 1111 C CA . ASN A 1 134 ? -19.900 8.493 39.246 1.00 92.19 134 ASN A CA 1
ATOM 1112 C C . ASN A 1 134 ? -19.974 7.518 40.432 1.00 92.19 134 ASN A C 1
ATOM 1114 O O . ASN A 1 134 ? -20.415 7.905 41.503 1.00 92.19 134 ASN A O 1
ATOM 1118 N N . SER A 1 135 ? -19.474 6.285 40.282 1.00 86.88 135 SER A N 1
ATOM 1119 C CA . SER A 1 135 ? -19.451 5.297 41.374 1.00 86.88 135 SER A CA 1
ATOM 1120 C C . SER A 1 135 ? -18.458 5.589 42.512 1.00 86.88 135 SER A C 1
ATOM 1122 O O . SER A 1 135 ? -18.513 4.917 43.538 1.00 86.88 135 SER A O 1
ATOM 1124 N N . TYR A 1 136 ? -17.539 6.546 42.335 1.00 71.38 136 TYR A N 1
ATOM 1125 C CA . TYR A 1 136 ? -16.556 6.959 43.349 1.00 71.38 136 TYR A CA 1
ATOM 1126 C C . TYR A 1 136 ? -16.840 8.347 43.951 1.00 71.38 136 TYR A C 1
ATOM 1128 O O . TYR A 1 136 ? -16.073 8.797 44.803 1.00 71.38 136 TYR A O 1
ATOM 1136 N N . GLU A 1 137 ? -17.888 9.037 43.493 1.00 61.94 137 GLU A N 1
ATOM 1137 C CA . GLU A 1 137 ? -18.337 10.328 44.043 1.00 61.94 137 GLU A CA 1
ATOM 1138 C C . GLU A 1 137 ? -19.516 10.185 45.036 1.00 61.94 137 GLU A C 1
ATOM 1140 O O . GLU A 1 137 ? -19.954 11.193 45.593 1.00 61.94 137 GLU A O 1
ATOM 1145 N N . ASP A 1 138 ? -19.959 8.947 45.304 1.00 48.59 138 ASP A N 1
ATOM 1146 C CA . ASP A 1 138 ? -20.835 8.539 46.422 1.00 48.59 138 ASP A CA 1
ATOM 1147 C C . ASP A 1 138 ? -20.018 8.077 47.650 1.00 48.59 138 ASP A C 1
ATOM 1149 O O . ASP A 1 138 ? -20.459 8.338 48.797 1.00 48.59 138 ASP A O 1
#

Radius of gyration: 20.66 Å; chains: 1; bounding box: 47×33×66 Å

Organism: Bacteroides uniformis (NCBI:txid820)

Foldseek 3Di:
DVLVVVCVQQVQLPVADDDAQADSLVSVVVLVQVCVVVVDHFNDKAWPDWDKDADPQQKIWIWTWIQTPVHWTWTWIWIDGGNDSDDIDIDIDTDDPVRVVVVVVVVVVVVVVVVVVVVVVVVVVVVVVVVVVVVVVD

Sequence (138 aa):
NDTDDFLINNRDFLKIKLKRGISIVLYNAIYDSIKDEIEEEIESLNVLRDKYKINKRGIWDKEILVNVNNRFPLEIQASGQNFKRDGYNIIINKVEKDIFLEICRTEIENLEKEIDMKNKVITSFRDAITDVKNSYED